Protein AF-A0A934F597-F1 (afdb_monomer_lite)

Secondary structure (DSSP, 8-state):
-------SSTTSSS---------------SBSS--EE-SSEEEEEBSS--EEEEEEETTEEEEEE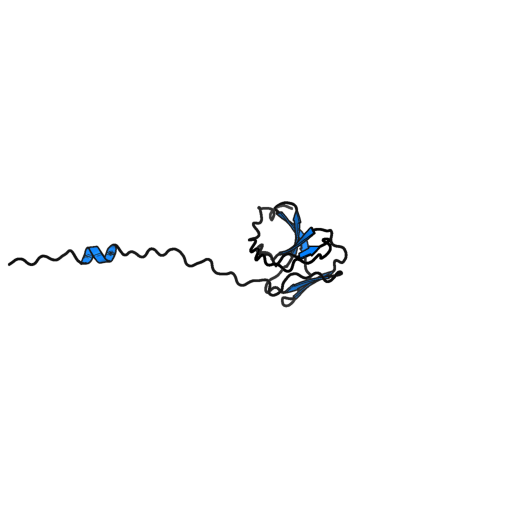E-EEETTEEEEE-S-PPSEEEEEEETT--B---EEESS------------------S-SS--

Structure (mmCIF, N/CA/C/O backbone):
data_AF-A0A934F597-F1
#
_entry.id   AF-A0A934F597-F1
#
loop_
_atom_site.group_PDB
_atom_site.id
_atom_site.type_symbol
_atom_site.label_atom_id
_atom_site.label_alt_id
_atom_site.label_comp_id
_atom_site.label_asym_id
_atom_site.label_entity_id
_atom_site.label_seq_id
_atom_site.pdbx_PDB_ins_code
_atom_site.Cartn_x
_atom_site.Cartn_y
_atom_site.Cartn_z
_atom_site.occupancy
_atom_site.B_iso_or_equiv
_atom_site.auth_seq_id
_atom_site.auth_comp_id
_atom_site.auth_asym_id
_atom_site.auth_atom_id
_atom_site.pdbx_PDB_model_num
ATOM 1 N N . MET A 1 1 ? -36.556 47.541 59.435 1.00 40.88 1 MET A N 1
ATOM 2 C CA . MET A 1 1 ? -35.383 47.675 58.542 1.00 40.88 1 MET A CA 1
ATOM 3 C C . MET A 1 1 ? -35.373 46.510 57.570 1.00 40.88 1 MET A C 1
ATOM 5 O O . MET A 1 1 ? -35.667 45.391 57.961 1.00 40.88 1 MET A O 1
ATOM 9 N N . LYS A 1 2 ? -35.174 46.817 56.290 1.00 49.09 2 LYS A N 1
ATOM 10 C CA . LYS A 1 2 ? -35.436 45.964 55.130 1.00 49.09 2 LYS A CA 1
ATOM 11 C C . LYS A 1 2 ? -34.080 45.597 54.531 1.00 49.09 2 LYS A C 1
ATOM 13 O O . LYS A 1 2 ? -33.431 46.472 53.972 1.00 49.09 2 LYS A O 1
ATOM 18 N N . THR A 1 3 ? -33.666 44.338 54.617 1.00 45.62 3 THR A N 1
ATOM 19 C CA . THR A 1 3 ? -32.452 43.855 53.940 1.00 45.62 3 THR A CA 1
ATOM 20 C C . THR A 1 3 ? -32.777 42.560 53.214 1.00 45.62 3 THR A C 1
ATOM 22 O O . THR A 1 3 ? -32.650 41.451 53.716 1.00 45.62 3 THR A O 1
ATOM 25 N N . ARG A 1 4 ? -33.279 42.753 51.992 1.00 55.91 4 ARG A N 1
ATOM 26 C CA . ARG A 1 4 ? -33.367 41.742 50.940 1.00 55.91 4 ARG A CA 1
ATOM 27 C C . ARG A 1 4 ? -31.950 41.262 50.624 1.00 55.91 4 ARG A C 1
ATOM 29 O O . ARG A 1 4 ? -31.113 42.126 50.379 1.00 55.91 4 ARG A O 1
ATOM 36 N N . ARG A 1 5 ? -31.718 39.946 50.561 1.00 57.59 5 ARG A N 1
ATOM 37 C CA . ARG A 1 5 ? -30.805 39.255 49.615 1.00 57.59 5 ARG A CA 1
ATOM 38 C C . ARG A 1 5 ? -30.653 37.769 49.997 1.00 57.59 5 ARG A C 1
ATOM 40 O O . ARG A 1 5 ? -29.772 37.430 50.775 1.00 57.59 5 ARG A O 1
ATOM 47 N N . PRO A 1 6 ? -31.437 36.881 49.367 1.00 47.22 6 PRO A N 1
ATOM 48 C CA . PRO A 1 6 ? -30.936 35.553 49.032 1.00 47.22 6 PRO A CA 1
ATOM 49 C C . PRO A 1 6 ? -31.245 35.259 47.556 1.00 47.22 6 PRO A C 1
ATOM 51 O O . PRO A 1 6 ? -31.949 34.318 47.228 1.00 47.22 6 PRO A O 1
ATOM 54 N N . LEU A 1 7 ? -30.790 36.126 46.648 1.00 52.16 7 LEU A N 1
ATOM 55 C CA . LEU A 1 7 ? -30.974 35.942 45.197 1.00 52.16 7 LEU A CA 1
ATOM 56 C C . LEU A 1 7 ? -29.650 35.776 44.444 1.00 52.16 7 LEU A C 1
ATOM 58 O O . LEU A 1 7 ? -29.651 35.633 43.229 1.00 52.16 7 LEU A O 1
ATOM 62 N N . LEU A 1 8 ? -28.519 35.777 45.154 1.00 48.16 8 LEU A N 1
ATOM 63 C CA . LEU A 1 8 ? -27.197 35.719 44.527 1.00 48.16 8 LEU A CA 1
ATOM 64 C C . LEU A 1 8 ? -26.672 34.283 44.370 1.00 48.16 8 LEU A C 1
ATOM 66 O O . LEU A 1 8 ? -25.837 34.034 43.511 1.00 48.16 8 LEU A O 1
ATOM 70 N N . ILE A 1 9 ? -27.202 33.324 45.140 1.00 49.62 9 ILE A N 1
ATOM 71 C CA . ILE A 1 9 ? -26.752 31.923 45.089 1.00 49.62 9 ILE A CA 1
ATOM 72 C C . ILE A 1 9 ? -27.376 31.173 43.897 1.00 49.62 9 ILE A C 1
ATOM 74 O O . ILE A 1 9 ? -26.717 30.328 43.302 1.00 49.62 9 ILE A O 1
ATOM 78 N N . LEU A 1 10 ? -28.592 31.536 43.458 1.00 47.81 10 LEU A N 1
ATOM 79 C CA . LEU A 1 10 ? -29.215 30.909 42.279 1.00 47.81 10 LEU A CA 1
ATOM 80 C C . LEU A 1 10 ? -28.549 31.293 40.946 1.00 47.81 10 LEU A C 1
ATOM 82 O O . LEU A 1 10 ? -28.690 30.563 39.971 1.00 47.81 10 LEU A O 1
ATOM 86 N N . ALA A 1 11 ? -27.812 32.406 40.886 1.00 50.12 11 ALA A N 1
ATOM 87 C CA . ALA A 1 11 ? -27.162 32.846 39.650 1.00 50.12 11 ALA A CA 1
ATOM 88 C C . ALA A 1 11 ? -25.883 32.050 39.319 1.00 50.12 11 ALA A C 1
ATOM 90 O O . ALA A 1 11 ? -25.487 31.989 38.159 1.00 50.12 11 ALA A O 1
ATOM 91 N N . LEU A 1 12 ? -25.251 31.409 40.310 1.00 49.75 12 LEU A N 1
ATOM 92 C CA . LEU A 1 12 ? -23.992 30.674 40.120 1.00 49.75 12 LEU A CA 1
ATOM 93 C C . LEU A 1 12 ? -24.179 29.226 39.633 1.00 49.75 12 LEU A C 1
ATOM 95 O O . LEU A 1 12 ? -23.229 28.635 39.134 1.00 49.75 12 LEU A O 1
ATOM 99 N N . LEU A 1 13 ? -25.390 28.664 39.718 1.00 48.78 13 LEU A N 1
ATOM 100 C CA . LEU A 1 13 ? -25.697 27.295 39.267 1.00 48.78 13 LEU A CA 1
ATOM 101 C 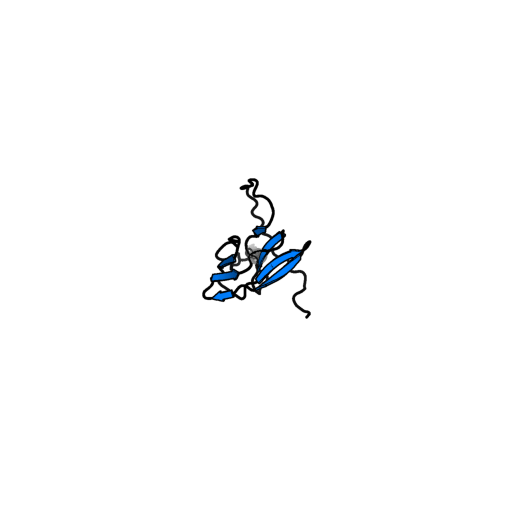C . LEU A 1 13 ? -26.159 27.202 37.802 1.00 48.78 13 LEU A C 1
ATOM 103 O O . LEU A 1 13 ? -26.171 26.113 37.239 1.00 48.78 13 LEU A O 1
ATOM 107 N N . ALA A 1 14 ? -26.507 28.324 37.165 1.00 49.34 14 ALA A N 1
ATOM 108 C CA . ALA A 1 14 ? -26.982 28.351 35.777 1.00 49.34 14 ALA A CA 1
ATOM 109 C C . 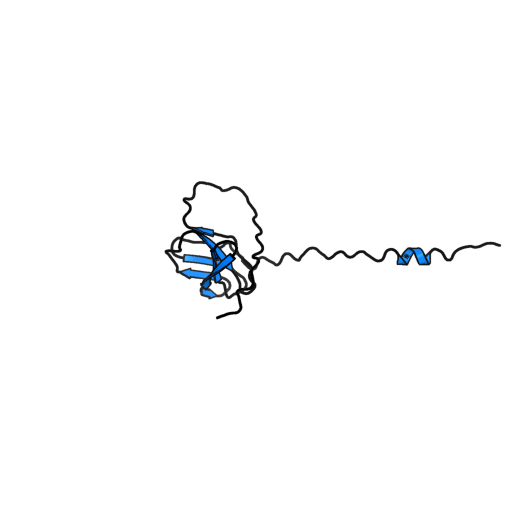ALA A 1 14 ? -25.858 28.495 34.730 1.00 49.34 14 ALA A C 1
ATOM 111 O O . ALA A 1 14 ? -26.115 28.408 33.534 1.00 49.34 14 ALA A O 1
ATOM 112 N N . LEU A 1 15 ? -24.607 28.673 35.165 1.00 48.59 15 LEU A N 1
ATOM 113 C CA . LEU A 1 15 ? -23.411 28.631 34.315 1.00 48.59 15 LEU A CA 1
ATOM 114 C C . LEU A 1 15 ? -22.740 27.251 34.413 1.00 48.59 15 LEU A C 1
ATOM 116 O O . LEU A 1 15 ? -21.523 27.129 34.529 1.00 48.59 15 LEU A O 1
ATOM 120 N N . GLY A 1 16 ? -23.554 26.192 34.408 1.00 45.97 16 GLY A N 1
ATOM 121 C CA . GLY A 1 16 ? -23.084 24.829 34.194 1.00 45.97 16 GLY A CA 1
ATOM 122 C C . GLY A 1 16 ? -22.485 24.750 32.798 1.00 45.97 16 GLY A C 1
ATOM 123 O O . GLY A 1 16 ? -23.205 24.822 31.805 1.00 45.97 16 GLY A O 1
ATOM 124 N N . ALA A 1 17 ? -21.158 24.695 32.752 1.00 54.28 17 ALA A N 1
ATOM 125 C CA . ALA A 1 17 ? -20.345 24.687 31.553 1.00 54.28 17 ALA A CA 1
ATOM 126 C C . ALA A 1 17 ? -20.929 23.762 30.478 1.00 54.28 17 ALA A C 1
ATOM 128 O O . ALA A 1 17 ? -20.958 22.540 30.629 1.00 54.28 17 ALA A O 1
ATOM 129 N N . VAL A 1 18 ? -21.335 24.352 29.354 1.00 50.91 18 VAL A N 1
ATOM 130 C CA . VAL A 1 18 ? -21.369 23.616 28.096 1.00 50.91 18 VAL A CA 1
ATOM 131 C C . VAL A 1 18 ? -19.911 23.233 27.853 1.00 50.91 18 VAL A C 1
ATOM 133 O O . VAL A 1 18 ? -19.084 24.088 27.544 1.00 50.91 18 VAL A O 1
ATOM 136 N N . VAL A 1 19 ? -19.572 21.967 28.074 1.00 52.72 19 VAL A N 1
ATOM 137 C CA . VAL A 1 19 ? -18.316 21.379 27.610 1.00 52.72 19 VAL A CA 1
ATOM 138 C C . VAL A 1 19 ? -18.647 20.660 26.305 1.00 52.72 19 VAL A C 1
ATOM 140 O O . VAL A 1 19 ? -18.904 19.456 26.330 1.00 52.72 19 VAL A O 1
ATOM 143 N N . PRO A 1 20 ? -18.704 21.336 25.142 1.00 49.69 20 PRO A N 1
ATOM 144 C CA . PRO A 1 20 ? -18.687 20.607 23.895 1.00 49.69 20 PRO A CA 1
ATOM 145 C C . PRO A 1 20 ? -17.232 20.203 23.647 1.00 49.69 20 PRO A C 1
ATOM 147 O O . PRO A 1 20 ? -16.404 21.003 23.223 1.00 49.69 20 PRO A O 1
ATOM 150 N N . ILE A 1 21 ? -16.940 18.968 24.057 1.00 58.19 21 ILE A N 1
ATOM 151 C CA . ILE A 1 21 ? -16.067 17.985 23.405 1.00 58.19 21 ILE A CA 1
ATOM 152 C C . ILE A 1 21 ? -14.897 18.615 22.634 1.00 58.19 21 ILE A C 1
ATOM 154 O O . ILE A 1 21 ? -15.058 19.141 21.534 1.00 58.19 21 ILE A O 1
ATOM 158 N N . PHE A 1 22 ? -13.702 18.501 23.217 1.00 50.84 22 PHE A N 1
ATOM 159 C CA . PHE A 1 22 ? -12.433 18.798 22.559 1.00 50.84 22 PHE A CA 1
ATOM 160 C C . PHE A 1 22 ? -12.405 18.240 21.123 1.00 50.84 22 PHE A C 1
ATOM 162 O O . PHE A 1 22 ? -12.895 17.129 20.899 1.00 50.84 22 PHE A O 1
ATOM 169 N N . PRO A 1 23 ? -11.820 18.974 20.158 1.00 47.50 23 PRO A N 1
ATOM 170 C CA . PRO A 1 23 ? -11.723 18.524 18.775 1.00 47.50 23 PRO A CA 1
ATOM 171 C C . PRO A 1 23 ? -11.099 17.129 18.724 1.00 47.50 23 PRO A C 1
ATOM 173 O O . PRO A 1 23 ? -10.175 16.837 19.490 1.00 47.50 23 PRO A O 1
ATOM 176 N N . ALA A 1 24 ? -11.621 16.276 17.834 1.00 51.06 24 ALA A N 1
ATOM 177 C CA . ALA A 1 24 ? -11.092 14.943 17.574 1.00 51.06 24 ALA A CA 1
ATOM 178 C C . ALA A 1 24 ? -9.563 15.008 17.556 1.00 51.06 24 ALA A C 1
ATOM 180 O O . ALA A 1 24 ? -8.983 15.768 16.773 1.00 51.06 24 ALA A O 1
ATOM 181 N N . ARG A 1 25 ? -8.917 14.268 18.469 1.00 44.28 25 ARG A N 1
ATOM 182 C CA . ARG A 1 25 ? -7.458 14.156 18.486 1.00 44.28 25 ARG A CA 1
ATOM 183 C C . ARG A 1 25 ? -7.033 13.822 17.063 1.00 44.28 25 ARG A C 1
ATOM 185 O O . ARG A 1 25 ? -7.493 12.825 16.511 1.00 44.28 25 ARG A O 1
ATOM 192 N N . ALA A 1 26 ? -6.186 14.663 16.473 1.00 41.84 26 ALA A N 1
ATOM 193 C CA . ALA A 1 26 ? -5.439 14.271 15.295 1.00 41.84 26 ALA A CA 1
ATOM 194 C C . ALA A 1 26 ? -4.660 13.024 15.713 1.00 41.84 26 ALA A C 1
ATOM 196 O O . ALA A 1 26 ? -3.703 13.123 16.482 1.00 41.84 26 ALA A O 1
ATOM 197 N N . LEU A 1 27 ? -5.147 11.849 15.310 1.00 53.84 27 LEU A N 1
ATOM 198 C CA . LEU A 1 27 ? -4.371 10.630 15.430 1.00 53.84 27 LEU A CA 1
ATOM 199 C C . LEU A 1 27 ? -3.042 10.940 14.732 1.00 53.84 27 LEU A C 1
ATOM 201 O O . LEU A 1 27 ? -3.074 11.428 13.594 1.00 53.84 27 LEU A O 1
ATOM 205 N N . PRO A 1 28 ? -1.893 10.792 15.415 1.00 55.84 28 PRO A N 1
ATOM 206 C CA . PRO A 1 28 ? -0.610 10.978 14.757 1.00 55.84 28 PRO A CA 1
ATOM 207 C C . PRO A 1 28 ? -0.607 10.107 13.502 1.00 55.84 28 PRO A C 1
ATOM 209 O O . PRO A 1 28 ? -1.054 8.963 13.559 1.00 55.84 28 PRO A O 1
ATOM 212 N N . SER A 1 29 ? -0.186 10.670 12.364 1.00 67.06 29 SER A N 1
ATOM 213 C CA . SER A 1 29 ? -0.112 9.915 11.113 1.00 67.06 29 SER A CA 1
ATOM 214 C C . SER A 1 29 ? 0.770 8.699 11.352 1.00 67.06 29 SER A C 1
ATOM 216 O O . SER A 1 29 ? 1.970 8.831 11.584 1.00 67.06 29 SER A O 1
ATOM 218 N N . ILE A 1 30 ? 0.145 7.528 11.361 1.00 78.44 30 ILE A N 1
ATOM 219 C CA . ILE A 1 30 ? 0.814 6.258 11.625 1.00 78.44 30 ILE A CA 1
ATOM 220 C C . ILE A 1 30 ? 1.801 5.959 10.488 1.00 78.44 30 ILE A C 1
ATOM 222 O O . ILE A 1 30 ? 2.899 5.463 10.734 1.00 78.44 30 ILE A O 1
ATOM 226 N N . PHE A 1 31 ? 1.444 6.370 9.267 1.00 84.19 31 PHE A N 1
ATOM 227 C CA . PHE A 1 31 ? 2.339 6.432 8.121 1.00 84.19 31 PHE A CA 1
ATOM 228 C C . PHE A 1 31 ? 3.274 7.635 8.233 1.00 84.19 31 PHE A C 1
ATOM 230 O O . PHE A 1 31 ? 2.832 8.788 8.281 1.00 84.19 31 PHE A O 1
ATOM 237 N N . GLN A 1 32 ? 4.570 7.349 8.258 1.00 85.56 32 GLN A N 1
ATOM 238 C CA . GLN A 1 32 ? 5.648 8.331 8.359 1.00 85.56 32 GLN A CA 1
ATOM 239 C C . GLN A 1 32 ? 6.140 8.798 6.987 1.00 85.56 32 GLN A C 1
ATOM 241 O O . GLN A 1 32 ? 6.763 9.852 6.881 1.00 85.56 32 GLN A O 1
ATOM 246 N N . SER A 1 33 ? 5.822 8.047 5.932 1.00 83.62 33 SER A N 1
ATOM 247 C CA . SER A 1 33 ? 6.107 8.419 4.551 1.00 83.62 33 SER A CA 1
ATOM 248 C C . SER A 1 33 ? 4.896 8.151 3.646 1.00 83.62 33 SER A C 1
ATOM 250 O O . SER A 1 33 ? 4.028 7.339 3.986 1.00 83.62 33 SER A O 1
ATOM 252 N N . PRO A 1 34 ? 4.782 8.852 2.502 1.00 87.69 34 PRO A N 1
ATOM 253 C CA . PRO A 1 34 ? 3.776 8.519 1.504 1.00 87.69 34 PRO A CA 1
ATOM 254 C C . PRO A 1 34 ? 4.058 7.137 0.905 1.00 87.69 34 PRO A C 1
ATOM 256 O O . PRO A 1 34 ? 5.215 6.736 0.783 1.00 87.69 34 PRO A O 1
ATOM 259 N N . LEU A 1 35 ? 3.009 6.441 0.460 1.00 92.69 35 LEU A N 1
ATOM 260 C CA . LEU A 1 35 ? 3.175 5.256 -0.379 1.00 92.69 35 LEU A CA 1
ATOM 261 C C . LEU A 1 35 ? 3.897 5.649 -1.675 1.00 92.69 35 LEU A C 1
ATOM 263 O O . LEU A 1 35 ? 3.532 6.633 -2.321 1.00 92.69 35 LEU A O 1
ATOM 267 N N . GLN A 1 36 ? 4.898 4.868 -2.063 1.00 93.94 36 GLN A N 1
ATOM 268 C CA . GLN A 1 36 ? 5.666 5.071 -3.289 1.00 93.94 36 GLN A CA 1
ATOM 269 C C . GLN A 1 36 ? 5.696 3.796 -4.122 1.00 93.94 36 GLN A C 1
ATOM 271 O O . GLN A 1 36 ? 5.737 2.692 -3.580 1.00 93.94 36 GLN A O 1
ATOM 276 N N . PHE A 1 37 ? 5.713 3.963 -5.443 1.00 93.19 37 PHE A N 1
ATOM 277 C CA . PHE A 1 37 ? 5.930 2.887 -6.402 1.00 93.19 37 PHE A CA 1
ATOM 278 C C . PHE A 1 37 ? 7.112 3.240 -7.301 1.00 93.19 37 PHE A C 1
ATOM 280 O O . PHE A 1 37 ? 7.088 4.258 -7.990 1.00 93.19 37 PHE A O 1
ATOM 287 N N . THR A 1 38 ? 8.145 2.401 -7.300 1.00 90.00 38 THR A N 1
ATOM 288 C CA . THR A 1 38 ? 9.399 2.633 -8.040 1.00 90.00 38 THR A CA 1
ATOM 289 C C . THR A 1 38 ? 9.431 1.940 -9.405 1.00 90.00 38 THR A C 1
ATOM 291 O O . THR A 1 38 ? 10.468 1.902 -10.060 1.00 90.00 38 THR A O 1
ATOM 294 N N . GLY A 1 39 ? 8.308 1.362 -9.842 1.00 87.75 39 GLY A N 1
ATOM 295 C CA . GLY A 1 39 ? 8.201 0.573 -11.072 1.00 87.75 39 GLY A CA 1
ATOM 296 C C . GLY A 1 39 ? 8.333 -0.933 -10.844 1.00 87.75 39 GLY A C 1
ATOM 297 O O . GLY A 1 39 ? 7.684 -1.708 -11.536 1.00 87.75 39 GLY A O 1
ATOM 298 N N . SER A 1 40 ? 9.112 -1.360 -9.849 1.00 90.44 40 SER A N 1
ATOM 299 C CA . SER A 1 40 ? 9.265 -2.778 -9.482 1.00 90.44 40 SER A CA 1
ATOM 300 C C . SER A 1 40 ? 8.882 -3.089 -8.034 1.00 90.44 40 SER A C 1
ATOM 302 O O . SER A 1 40 ? 8.638 -4.249 -7.692 1.00 90.44 40 SER A O 1
ATOM 304 N N . GLN A 1 41 ? 8.804 -2.064 -7.185 1.00 94.25 41 GLN A N 1
ATOM 305 C CA . GLN A 1 41 ? 8.618 -2.212 -5.751 1.00 94.25 41 GLN A CA 1
ATOM 306 C C . GLN A 1 41 ? 7.715 -1.108 -5.193 1.00 94.25 41 GLN A C 1
ATOM 308 O O . GLN A 1 41 ? 7.764 0.045 -5.627 1.00 94.25 41 GLN A O 1
ATOM 313 N N . TRP A 1 42 ? 6.911 -1.476 -4.202 1.00 95.50 42 TRP A N 1
ATOM 314 C CA . TRP A 1 42 ? 6.151 -0.562 -3.361 1.00 95.50 42 TRP A CA 1
ATOM 315 C C . TRP A 1 42 ? 6.888 -0.330 -2.048 1.00 95.50 42 TRP A C 1
ATOM 317 O O . TRP A 1 42 ? 7.440 -1.278 -1.490 1.00 95.50 42 TRP A O 1
ATOM 327 N N . GLN A 1 43 ? 6.875 0.902 -1.544 1.00 95.94 43 GLN A N 1
ATOM 328 C CA . GLN A 1 43 ? 7.541 1.273 -0.295 1.00 95.94 43 GLN A CA 1
ATOM 329 C C . GLN A 1 43 ? 6.675 2.219 0.532 1.00 95.94 43 GLN A C 1
ATOM 331 O O . GLN A 1 43 ? 6.014 3.103 -0.017 1.00 95.94 43 GLN A O 1
ATOM 336 N N . VAL A 1 44 ? 6.698 2.039 1.851 1.00 95.19 44 VAL A N 1
ATOM 337 C CA . VAL A 1 44 ? 6.067 2.941 2.818 1.00 95.19 44 VAL A CA 1
ATOM 338 C C . VAL A 1 44 ? 6.740 2.796 4.186 1.00 95.19 44 VAL A C 1
ATOM 340 O O . VAL A 1 44 ? 7.242 1.728 4.535 1.00 95.19 44 VAL A O 1
ATOM 343 N N . GLU A 1 45 ? 6.758 3.864 4.975 1.00 94.31 45 GLU A N 1
ATOM 344 C CA . GLU A 1 45 ? 7.219 3.850 6.362 1.00 94.31 45 GLU A CA 1
ATOM 345 C C . GLU A 1 45 ? 6.027 4.029 7.303 1.00 94.31 45 GLU A C 1
ATOM 347 O O . GLU A 1 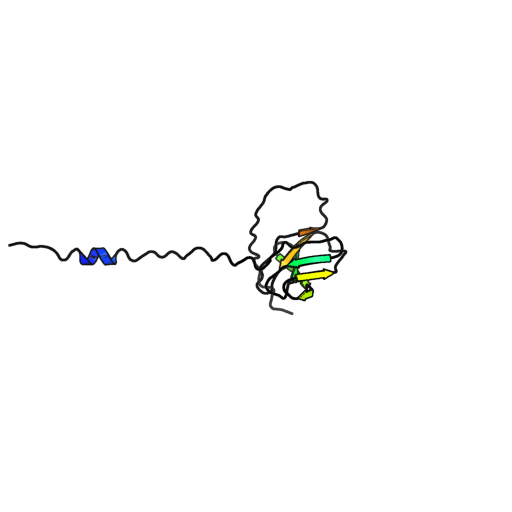45 ? 5.168 4.885 7.077 1.00 94.31 45 GLU A O 1
ATOM 352 N N . SER A 1 46 ? 5.955 3.212 8.350 1.00 91.31 46 SER A N 1
ATOM 353 C CA . SER A 1 46 ? 4.864 3.213 9.326 1.00 91.31 46 SER A CA 1
ATOM 354 C C . SER A 1 46 ? 5.368 2.799 10.703 1.00 91.31 46 SER A C 1
ATOM 356 O O . SER A 1 46 ? 6.229 1.934 10.815 1.00 91.31 46 SER A O 1
ATOM 358 N N . LEU A 1 47 ? 4.809 3.373 11.768 1.00 87.56 47 LEU A N 1
ATOM 359 C CA . LEU A 1 47 ? 5.151 2.991 13.146 1.00 87.56 47 LEU A CA 1
ATOM 360 C C . LEU A 1 47 ? 4.518 1.676 13.599 1.00 87.56 47 LEU A C 1
ATOM 362 O O . LEU A 1 47 ? 4.972 1.085 14.579 1.00 87.56 47 LEU A O 1
ATOM 366 N N . ILE A 1 48 ? 3.468 1.232 12.914 1.00 84.50 48 ILE A N 1
ATOM 367 C CA . ILE A 1 48 ? 2.785 -0.019 13.229 1.00 84.50 48 ILE A CA 1
ATOM 368 C C . ILE A 1 48 ? 2.729 -0.910 11.997 1.00 84.50 48 ILE A C 1
ATOM 370 O O . ILE A 1 48 ? 2.677 -0.434 10.863 1.00 84.50 48 ILE A O 1
ATOM 374 N N . GLY A 1 49 ? 2.692 -2.211 12.248 1.00 84.19 49 GLY A N 1
ATOM 375 C CA . GLY A 1 49 ? 2.353 -3.218 11.258 1.00 84.19 49 GLY A CA 1
ATOM 376 C C . GLY A 1 49 ? 1.388 -4.242 11.853 1.00 84.19 49 GLY A C 1
ATOM 377 O O . GLY A 1 49 ? 1.103 -4.190 13.053 1.00 84.19 49 GLY A O 1
ATOM 378 N N . PRO A 1 50 ? 0.901 -5.193 11.045 1.00 89.75 50 PRO A N 1
ATOM 379 C CA . PRO A 1 50 ? 1.193 -5.383 9.617 1.00 89.75 50 PRO A CA 1
ATOM 380 C C . PRO A 1 50 ? 0.624 -4.270 8.721 1.00 89.75 50 PRO A C 1
ATOM 382 O O . PRO A 1 50 ? -0.353 -3.619 9.088 1.00 89.75 50 PRO A O 1
ATOM 385 N N . ILE A 1 51 ? 1.246 -4.066 7.554 1.00 94.00 51 ILE A N 1
ATOM 386 C CA . ILE A 1 51 ? 0.808 -3.108 6.529 1.00 94.00 51 ILE A CA 1
ATOM 387 C C . ILE A 1 51 ? 0.379 -3.859 5.272 1.00 94.00 51 ILE A C 1
ATOM 389 O O . ILE A 1 51 ? 1.052 -4.779 4.809 1.00 94.00 51 ILE A O 1
ATOM 393 N N . TYR A 1 52 ? -0.735 -3.428 4.699 1.00 94.88 52 TYR A N 1
ATOM 394 C CA . TYR A 1 52 ? -1.379 -4.024 3.543 1.00 94.88 52 TYR A CA 1
ATOM 395 C C . TYR A 1 52 ? -1.364 -3.057 2.368 1.00 94.88 52 TYR A C 1
ATOM 397 O O . TYR A 1 52 ? -1.546 -1.855 2.542 1.00 94.88 52 TYR A O 1
ATOM 405 N N . LEU A 1 53 ? -1.187 -3.577 1.158 1.00 96.12 53 LEU A N 1
ATOM 406 C CA . LEU A 1 53 ? -1.474 -2.829 -0.057 1.00 96.12 53 LEU A CA 1
ATOM 407 C C . LEU A 1 53 ? -2.941 -3.061 -0.413 1.00 96.12 53 LEU A C 1
ATOM 409 O O . LEU A 1 53 ? -3.363 -4.209 -0.577 1.00 96.12 53 LEU A O 1
ATOM 413 N N . ALA A 1 54 ? -3.705 -1.984 -0.561 1.00 95.69 54 ALA A N 1
ATOM 414 C CA . ALA A 1 54 ? -5.094 -2.027 -0.989 1.00 95.69 54 ALA A CA 1
ATOM 415 C C . ALA A 1 54 ? -5.287 -1.275 -2.308 1.00 95.69 54 ALA A C 1
ATOM 417 O O . ALA A 1 54 ? -4.636 -0.261 -2.560 1.00 95.69 54 ALA A O 1
ATOM 418 N N . ARG A 1 55 ? -6.196 -1.773 -3.146 1.00 95.38 55 ARG A N 1
ATOM 419 C CA . ARG A 1 55 ? -6.611 -1.170 -4.416 1.00 95.38 55 ARG A CA 1
ATOM 420 C C . ARG A 1 55 ? -8.064 -0.720 -4.315 1.00 95.38 55 ARG A C 1
ATOM 422 O O . ARG A 1 55 ? -8.883 -1.418 -3.723 1.00 95.38 55 ARG A O 1
ATOM 429 N N . GLN A 1 56 ? -8.385 0.423 -4.908 1.00 94.94 56 GLN A N 1
ATOM 430 C CA . GLN A 1 56 ? -9.761 0.897 -4.985 1.00 94.94 56 GLN A CA 1
ATOM 431 C C . GLN A 1 56 ? -10.571 0.054 -5.983 1.00 94.94 56 GLN A C 1
ATOM 433 O O . GLN A 1 56 ? -10.199 -0.058 -7.155 1.00 94.94 56 GLN A O 1
ATOM 438 N N . GLU A 1 57 ? -11.690 -0.502 -5.524 1.00 92.06 57 GLU A N 1
ATOM 439 C CA . GLU A 1 57 ? -12.682 -1.228 -6.319 1.00 92.06 57 GLU A CA 1
ATOM 440 C C . GLU A 1 57 ? -14.063 -0.595 -6.067 1.00 92.06 57 GLU A C 1
ATOM 442 O O . GLU A 1 57 ? -14.696 -0.802 -5.029 1.00 92.06 57 GLU A O 1
ATOM 447 N N . GLY A 1 58 ? -14.507 0.248 -7.008 1.00 90.75 58 GLY A N 1
ATOM 448 C CA . GLY A 1 58 ? -15.712 1.065 -6.845 1.00 90.75 58 GLY A CA 1
ATOM 449 C C . GLY A 1 58 ? -15.560 2.082 -5.709 1.00 90.75 58 GLY A C 1
ATOM 450 O O . GLY A 1 58 ? -14.627 2.887 -5.700 1.00 90.75 58 GLY A O 1
ATOM 451 N N . GLU A 1 59 ? -16.475 2.027 -4.743 1.00 87.56 59 GLU A N 1
ATOM 452 C CA . GLU A 1 59 ? -16.461 2.872 -3.539 1.00 87.56 59 GLU A CA 1
ATOM 453 C C . GLU A 1 59 ? -15.693 2.237 -2.369 1.00 87.56 59 GLU A C 1
ATOM 455 O O . GLU A 1 59 ? -15.633 2.804 -1.280 1.00 87.56 59 GLU A O 1
ATOM 460 N N . THR A 1 60 ? -15.096 1.061 -2.580 1.00 87.62 60 THR A N 1
ATOM 461 C CA . THR A 1 60 ? -14.461 0.271 -1.519 1.00 87.62 60 THR A CA 1
ATOM 462 C C . THR A 1 60 ? -12.969 0.063 -1.763 1.00 87.62 60 THR A C 1
ATOM 464 O O . THR A 1 60 ? -12.474 0.190 -2.885 1.00 87.62 60 THR A O 1
ATOM 467 N N . TRP A 1 61 ? -12.239 -0.262 -0.696 1.00 89.25 61 TRP A N 1
ATOM 468 C CA . TRP A 1 61 ? -10.831 -0.648 -0.755 1.00 89.25 61 TRP A CA 1
ATOM 469 C C . TRP A 1 61 ? -10.702 -2.152 -0.569 1.00 89.25 61 TRP A C 1
ATOM 471 O O . TRP A 1 61 ? -11.181 -2.699 0.423 1.00 89.25 61 TRP A O 1
ATOM 481 N N . ARG A 1 62 ? -10.010 -2.814 -1.495 1.00 92.50 62 ARG A N 1
ATOM 482 C CA . ARG A 1 62 ? -9.720 -4.243 -1.417 1.00 92.50 62 ARG A CA 1
ATOM 483 C C . ARG A 1 62 ? -8.245 -4.477 -1.154 1.00 92.50 62 ARG A C 1
ATOM 485 O O . ARG A 1 62 ? -7.401 -3.992 -1.904 1.00 92.50 62 ARG A O 1
ATOM 492 N N . GLN A 1 63 ? -7.932 -5.265 -0.132 1.00 94.19 63 GLN A N 1
ATOM 493 C CA . GLN A 1 63 ? -6.573 -5.739 0.104 1.00 94.19 63 GLN A CA 1
ATOM 494 C C . GLN A 1 63 ? -6.116 -6.634 -1.055 1.00 94.19 63 GLN A C 1
ATOM 496 O O . GLN A 1 63 ? -6.796 -7.592 -1.422 1.00 94.19 63 GLN A O 1
ATOM 501 N N . VAL A 1 64 ? -4.954 -6.318 -1.621 1.00 95.25 64 VAL A N 1
ATOM 502 C CA . VAL A 1 64 ? -4.362 -7.047 -2.754 1.00 95.25 64 VAL A CA 1
ATOM 503 C C . VAL A 1 64 ? -3.035 -7.708 -2.403 1.00 95.25 64 VAL A C 1
ATOM 505 O O . VAL A 1 64 ? -2.663 -8.679 -3.051 1.00 95.25 64 VAL A O 1
ATOM 508 N N . SER A 1 65 ? -2.325 -7.209 -1.391 1.00 95.62 65 SER A N 1
ATOM 509 C CA . SER A 1 65 ? -1.081 -7.812 -0.912 1.00 95.62 65 SER A CA 1
ATOM 510 C C . SER A 1 65 ? -0.758 -7.357 0.510 1.00 95.62 65 SER A C 1
ATOM 512 O O . SER A 1 65 ? -1.349 -6.403 1.019 1.00 95.62 65 SER A O 1
ATOM 514 N N . VAL A 1 66 ? 0.203 -8.022 1.140 1.00 94.81 66 VAL A N 1
ATOM 515 C CA . VAL A 1 66 ? 0.810 -7.623 2.415 1.00 94.81 66 VAL A CA 1
ATOM 516 C C . VAL A 1 66 ? 2.219 -7.108 2.128 1.00 94.81 66 VAL A C 1
ATOM 518 O O . VAL A 1 66 ? 2.866 -7.597 1.203 1.00 94.81 66 VAL A O 1
ATOM 521 N N . PHE A 1 67 ? 2.672 -6.099 2.865 1.00 95.75 67 PHE A N 1
ATOM 522 C CA . PHE A 1 67 ? 4.062 -5.660 2.819 1.00 95.75 67 PHE A CA 1
ATOM 523 C C . PHE A 1 67 ? 4.933 -6.504 3.745 1.00 95.75 67 PHE A C 1
ATOM 525 O O . PHE A 1 67 ? 4.535 -6.821 4.867 1.00 95.75 67 PHE A O 1
ATOM 532 N N . ASP A 1 68 ? 6.166 -6.737 3.314 1.00 93.12 68 ASP A N 1
ATOM 533 C CA . ASP A 1 68 ? 7.233 -7.262 4.152 1.00 93.12 68 ASP A CA 1
ATOM 534 C C . ASP A 1 68 ? 7.998 -6.091 4.773 1.00 93.12 68 ASP A C 1
ATOM 536 O O . ASP A 1 68 ? 8.319 -5.102 4.112 1.00 93.12 68 ASP A O 1
ATOM 540 N N . GLY A 1 69 ? 8.293 -6.147 6.067 1.00 86.19 69 GLY A N 1
ATOM 541 C CA . GLY A 1 69 ? 8.978 -5.033 6.708 1.00 86.19 69 GLY A CA 1
ATOM 542 C C . GLY A 1 69 ? 9.315 -5.256 8.167 1.00 86.19 69 GLY A C 1
ATOM 543 O O . GLY A 1 69 ? 8.639 -5.995 8.878 1.00 86.19 69 GLY A O 1
ATOM 544 N N . THR A 1 70 ? 10.370 -4.582 8.614 1.00 82.44 70 THR A N 1
ATOM 545 C CA . THR A 1 70 ? 10.781 -4.518 10.022 1.00 82.44 70 THR A CA 1
ATOM 546 C C . THR A 1 70 ? 11.218 -3.094 10.356 1.00 82.44 70 THR A C 1
ATOM 548 O O . THR A 1 70 ? 11.578 -2.322 9.466 1.00 82.44 70 THR A O 1
ATOM 551 N N . ASN A 1 71 ? 11.164 -2.724 11.640 1.00 84.81 71 ASN A N 1
ATOM 552 C CA . ASN A 1 71 ? 11.601 -1.409 12.134 1.00 84.81 71 ASN A CA 1
ATOM 553 C C . ASN A 1 71 ? 10.940 -0.219 11.414 1.00 84.81 71 ASN A C 1
ATOM 555 O O . ASN A 1 71 ? 11.578 0.796 11.145 1.00 84.81 71 ASN A O 1
ATOM 559 N N . GLY A 1 72 ? 9.662 -0.379 11.073 1.00 89.19 72 GLY A N 1
ATOM 560 C CA . GLY A 1 72 ? 8.836 0.657 10.473 1.00 89.19 72 GLY A CA 1
ATOM 561 C C . GLY A 1 72 ? 9.093 0.953 8.998 1.00 89.19 72 GLY A C 1
ATOM 562 O O . GLY A 1 72 ? 8.524 1.901 8.468 1.00 89.19 72 GLY A O 1
ATOM 563 N N . LYS A 1 73 ? 9.904 0.139 8.313 1.00 93.38 73 LYS A N 1
ATOM 564 C CA . LYS A 1 73 ? 10.120 0.225 6.864 1.00 93.38 73 LYS A CA 1
ATOM 565 C C . LYS A 1 73 ? 9.503 -0.979 6.174 1.00 93.38 73 LYS A C 1
ATOM 567 O O . LYS A 1 73 ? 9.919 -2.113 6.417 1.00 93.38 73 LYS A O 1
ATOM 572 N N . TYR A 1 74 ? 8.537 -0.719 5.304 1.00 95.25 74 TYR A N 1
ATOM 573 C CA . TYR A 1 74 ? 7.741 -1.729 4.622 1.00 95.25 74 TYR A CA 1
ATOM 574 C C . TYR A 1 74 ? 7.984 -1.664 3.118 1.00 95.25 74 TYR A C 1
ATOM 576 O O . TYR A 1 74 ? 7.949 -0.590 2.513 1.00 95.25 74 TYR A O 1
ATOM 584 N N . HIS A 1 75 ? 8.226 -2.821 2.511 1.00 95.62 75 HIS A N 1
ATOM 585 C CA . HIS A 1 75 ? 8.428 -2.979 1.080 1.00 95.62 75 HIS A CA 1
ATOM 586 C C . HIS A 1 75 ? 7.635 -4.168 0.532 1.00 95.62 75 HIS A C 1
ATOM 588 O O . HIS A 1 75 ? 7.330 -5.125 1.236 1.00 95.62 75 HIS A O 1
ATOM 594 N N . LEU A 1 76 ? 7.274 -4.093 -0.743 1.00 96.00 76 LEU A N 1
ATOM 595 C CA . LEU A 1 76 ? 6.593 -5.167 -1.457 1.00 96.00 76 LEU A CA 1
ATOM 596 C C . LEU A 1 76 ? 7.097 -5.207 -2.896 1.00 96.00 76 LEU A C 1
ATOM 598 O O . LEU A 1 76 ? 6.947 -4.241 -3.645 1.00 96.00 76 LEU A O 1
ATOM 602 N N . ASN A 1 77 ? 7.677 -6.336 -3.296 1.00 94.50 77 ASN A N 1
ATOM 603 C CA . ASN A 1 77 ? 8.139 -6.547 -4.664 1.00 94.50 77 ASN A CA 1
ATOM 604 C C . ASN A 1 77 ? 6.957 -6.942 -5.553 1.00 94.50 77 ASN A C 1
ATOM 606 O O . ASN A 1 77 ? 6.472 -8.068 -5.488 1.00 94.50 77 ASN A O 1
ATOM 610 N N . TRP A 1 78 ? 6.494 -6.015 -6.391 1.00 92.25 78 TRP A N 1
ATOM 611 C CA . TRP A 1 78 ? 5.413 -6.265 -7.340 1.00 92.25 78 TRP A CA 1
ATOM 612 C C . TRP A 1 78 ? 5.507 -5.301 -8.526 1.00 92.25 78 TRP A C 1
ATOM 614 O O . TRP A 1 78 ? 5.053 -4.163 -8.450 1.00 92.25 78 TRP A O 1
ATOM 624 N N . ALA A 1 79 ? 6.099 -5.763 -9.630 1.00 86.19 79 ALA A N 1
ATOM 625 C CA . ALA A 1 79 ? 6.494 -4.894 -10.743 1.00 86.19 79 ALA A CA 1
ATOM 626 C C . ALA A 1 79 ? 5.393 -4.548 -11.750 1.00 86.19 79 ALA A C 1
ATOM 628 O O . ALA A 1 79 ? 5.478 -3.545 -12.454 1.00 86.19 79 ALA A O 1
ATOM 629 N N . HIS A 1 80 ? 4.342 -5.359 -11.828 1.00 88.50 80 HIS A N 1
ATOM 630 C CA . HIS A 1 80 ? 3.275 -5.170 -12.808 1.00 88.50 80 HIS A CA 1
ATOM 631 C C . HIS A 1 80 ? 1.909 -5.074 -12.121 1.00 88.50 80 HIS A C 1
ATOM 633 O O . HIS A 1 80 ? 1.055 -5.941 -12.329 1.00 88.50 80 HIS A O 1
ATOM 639 N N . PRO A 1 81 ? 1.687 -4.054 -11.266 1.00 90.50 81 PRO A N 1
ATOM 640 C CA . PRO A 1 81 ? 0.366 -3.803 -10.717 1.00 90.50 81 PRO A CA 1
ATOM 641 C C . PRO A 1 81 ? -0.599 -3.409 -11.841 1.00 90.50 81 PRO A C 1
ATOM 643 O O . PRO A 1 81 ? -0.233 -2.731 -12.805 1.00 90.50 81 PRO A O 1
ATOM 646 N N . ALA A 1 82 ? -1.855 -3.832 -11.714 1.00 91.69 82 ALA A N 1
ATOM 647 C CA . ALA A 1 82 ? -2.913 -3.385 -12.610 1.00 91.69 82 ALA A CA 1
ATOM 648 C C . ALA A 1 82 ? -3.087 -1.854 -12.538 1.00 91.69 82 ALA A C 1
ATOM 650 O O . ALA A 1 82 ? -2.736 -1.207 -11.552 1.00 91.69 82 ALA A O 1
ATOM 651 N N . LYS A 1 83 ? -3.679 -1.250 -13.572 1.00 91.88 83 LYS A N 1
ATOM 652 C CA . LYS A 1 83 ? -4.028 0.177 -13.516 1.00 91.88 83 LYS A CA 1
ATOM 653 C C . LYS A 1 83 ? -5.041 0.431 -12.398 1.00 91.88 83 LYS A C 1
ATOM 655 O O . LYS A 1 83 ? -5.976 -0.354 -12.225 1.00 91.88 83 LYS A O 1
ATOM 660 N N . GLY A 1 84 ? -4.898 1.525 -11.659 1.00 93.31 84 GLY A N 1
ATOM 661 C CA . GLY A 1 84 ? -5.832 1.863 -10.586 1.00 93.31 84 GLY A CA 1
ATOM 662 C C . GLY A 1 84 ? -5.247 2.765 -9.514 1.00 93.31 84 GLY A C 1
ATOM 663 O O . GLY A 1 84 ? -4.154 3.308 -9.665 1.00 93.31 84 GLY A O 1
ATOM 664 N N . VAL A 1 85 ? -6.006 2.919 -8.431 1.00 94.25 85 VAL A N 1
ATOM 665 C CA . VAL A 1 85 ? -5.631 3.709 -7.256 1.00 94.25 85 VAL A CA 1
ATOM 666 C C . VAL A 1 85 ? -5.297 2.762 -6.112 1.00 94.25 85 VAL A C 1
ATOM 668 O O . VAL A 1 85 ? -6.040 1.814 -5.858 1.00 94.25 85 VAL A O 1
ATOM 671 N N . TYR A 1 86 ? -4.185 3.028 -5.439 1.00 94.69 86 TYR A N 1
ATOM 672 C CA . TYR A 1 86 ? -3.608 2.187 -4.402 1.00 94.69 86 TYR A CA 1
ATOM 673 C C . TYR A 1 86 ? -3.323 2.988 -3.136 1.00 94.69 86 TYR A C 1
ATOM 675 O O . TYR A 1 86 ? -2.933 4.151 -3.223 1.00 94.69 86 TYR A O 1
ATOM 683 N N . VAL A 1 87 ? -3.466 2.358 -1.972 1.00 94.88 87 VAL A N 1
ATOM 684 C CA . VAL A 1 87 ? -3.081 2.902 -0.658 1.00 94.88 87 VAL A CA 1
ATOM 685 C C . VAL A 1 87 ? -2.383 1.825 0.165 1.00 94.88 87 VAL A C 1
ATOM 687 O O . VAL A 1 87 ? -2.647 0.634 -0.013 1.00 94.88 87 VAL A O 1
ATOM 690 N N . ALA A 1 88 ? -1.508 2.238 1.080 1.00 94.50 88 ALA A N 1
ATOM 691 C CA . ALA A 1 88 ? -1.088 1.388 2.179 1.00 94.50 88 ALA A CA 1
ATOM 692 C C . ALA A 1 88 ? -2.113 1.523 3.307 1.00 94.50 88 ALA A C 1
ATOM 694 O O . ALA A 1 88 ? -2.574 2.630 3.590 1.00 94.50 88 ALA A O 1
ATOM 695 N N . MET A 1 89 ? -2.473 0.405 3.926 1.00 92.62 89 MET A N 1
ATOM 696 C CA . MET A 1 89 ? -3.465 0.329 4.990 1.00 92.62 89 MET A CA 1
ATOM 697 C C . MET A 1 89 ? -2.894 -0.443 6.177 1.00 92.62 89 MET A C 1
ATOM 699 O O . MET A 1 89 ? -2.247 -1.470 5.982 1.00 92.62 89 MET A O 1
ATOM 703 N N . ASP A 1 90 ? -3.104 0.046 7.394 1.00 89.81 90 ASP A N 1
ATOM 704 C CA . ASP A 1 90 ? -2.745 -0.689 8.611 1.00 89.81 90 ASP A CA 1
ATOM 705 C C . ASP A 1 90 ? -3.885 -1.615 9.078 1.00 89.81 90 ASP A C 1
ATOM 707 O O . ASP A 1 90 ? -4.968 -1.663 8.493 1.00 89.81 90 ASP A O 1
ATOM 711 N N . SER A 1 91 ? -3.658 -2.363 10.158 1.00 83.69 91 SER A N 1
ATOM 712 C CA . SER A 1 91 ? -4.671 -3.241 10.760 1.00 83.69 91 SER A CA 1
ATOM 713 C C . SER A 1 91 ? -5.865 -2.505 11.387 1.00 83.69 91 SER A C 1
ATOM 715 O O . SER A 1 91 ? -6.853 -3.149 11.736 1.00 83.69 91 SER A O 1
ATOM 717 N N . GLN A 1 92 ? -5.793 -1.181 11.537 1.00 84.81 92 GLN A N 1
ATOM 718 C CA . GLN A 1 92 ? -6.862 -0.332 12.068 1.00 84.81 92 GLN A CA 1
ATOM 719 C C . GLN A 1 92 ? -7.668 0.360 10.958 1.00 84.81 92 GLN A C 1
ATOM 721 O O . GLN A 1 92 ? -8.629 1.071 11.254 1.00 84.81 92 GLN A O 1
ATOM 726 N N . GLY A 1 93 ? -7.308 0.151 9.688 1.00 81.69 93 GLY A N 1
ATOM 727 C CA . GLY A 1 93 ? -7.959 0.784 8.544 1.00 81.69 93 GLY A CA 1
ATOM 728 C C . GLY A 1 93 ? -7.484 2.211 8.263 1.00 81.69 93 GLY A C 1
ATOM 729 O O . GLY A 1 93 ? -8.090 2.902 7.442 1.00 81.69 93 GLY A O 1
ATOM 730 N N . THR A 1 94 ? -6.407 2.674 8.903 1.00 86.56 94 THR A N 1
ATOM 731 C CA . THR A 1 94 ? -5.774 3.946 8.536 1.00 86.56 94 THR A CA 1
ATOM 732 C C . THR A 1 94 ? -5.123 3.788 7.174 1.00 86.56 94 THR A C 1
ATOM 734 O O . THR A 1 94 ? -4.481 2.775 6.907 1.00 86.56 94 THR A O 1
ATOM 737 N N . CYS A 1 95 ? -5.244 4.807 6.327 1.00 88.50 95 CYS A N 1
ATOM 738 C CA . CYS A 1 95 ? -4.716 4.796 4.970 1.00 88.50 95 CYS A CA 1
ATOM 739 C C . CYS A 1 95 ? -3.588 5.817 4.786 1.00 88.50 95 CYS A C 1
ATOM 741 O O . CYS A 1 95 ? -3.639 6.926 5.327 1.00 88.50 95 CYS A O 1
ATOM 743 N N . SER A 1 96 ? -2.594 5.462 3.975 1.00 90.81 96 SER A N 1
ATOM 744 C CA . SER A 1 96 ? -1.589 6.395 3.470 1.00 90.81 96 SER A CA 1
ATOM 745 C C . SER A 1 96 ? -2.174 7.332 2.406 1.00 90.81 96 SER A C 1
ATOM 747 O O . SER A 1 96 ? -3.319 7.203 1.971 1.00 90.81 96 SER A O 1
ATOM 749 N N . THR A 1 97 ? -1.341 8.235 1.888 1.00 88.19 97 THR A N 1
ATOM 750 C CA . THR A 1 97 ? -1.629 8.914 0.618 1.00 88.19 97 THR A CA 1
ATOM 751 C C . THR A 1 97 ? -1.795 7.900 -0.513 1.00 88.19 97 THR A C 1
ATOM 753 O O . THR A 1 97 ? -1.059 6.910 -0.569 1.00 88.19 97 THR A O 1
ATOM 756 N N . ALA A 1 98 ? -2.733 8.164 -1.421 1.00 90.75 98 ALA A N 1
ATOM 757 C CA . ALA A 1 98 ? -3.006 7.292 -2.553 1.00 90.75 98 ALA A CA 1
ATOM 758 C C . ALA A 1 98 ? -2.001 7.480 -3.699 1.00 90.75 98 ALA A C 1
ATOM 760 O O . ALA A 1 98 ? -1.580 8.598 -3.998 1.00 90.75 98 ALA A O 1
ATOM 761 N N . VAL A 1 99 ? -1.676 6.382 -4.379 1.00 92.00 99 VAL A N 1
ATOM 762 C CA . VAL A 1 99 ? -0.848 6.339 -5.590 1.00 92.00 99 VAL A CA 1
ATOM 763 C C . VAL A 1 99 ? -1.693 5.832 -6.746 1.00 92.00 99 VAL A C 1
ATOM 765 O O . VAL A 1 99 ? -2.403 4.837 -6.619 1.00 92.00 99 VAL A O 1
ATOM 768 N N . ARG A 1 100 ? -1.606 6.500 -7.896 1.00 92.50 100 ARG A N 1
ATOM 769 C CA . ARG A 1 100 ? -2.307 6.096 -9.113 1.00 92.50 100 ARG A CA 1
ATOM 770 C C . ARG A 1 100 ? -1.335 5.488 -10.119 1.00 92.50 100 ARG A C 1
ATOM 772 O O . ARG A 1 100 ? -0.325 6.098 -10.448 1.00 92.50 100 ARG A O 1
ATOM 779 N N . ILE A 1 101 ? -1.667 4.303 -10.622 1.00 90.31 101 ILE A N 1
ATOM 780 C CA . ILE A 1 101 ? -0.902 3.572 -11.635 1.00 90.31 101 ILE A CA 1
ATOM 781 C C . ILE A 1 101 ? -1.655 3.599 -12.965 1.00 90.31 101 ILE A C 1
ATOM 783 O O . ILE A 1 101 ? -2.833 3.239 -13.023 1.00 90.31 101 ILE A O 1
ATOM 787 N N . GLY A 1 102 ? -0.956 3.948 -14.048 1.00 79.44 102 GLY A N 1
ATOM 788 C CA . GLY A 1 102 ? -1.456 3.795 -15.416 1.00 79.44 102 GLY A CA 1
ATOM 789 C C . GLY A 1 102 ? -2.178 5.001 -16.020 1.00 79.44 102 GLY A C 1
ATOM 790 O O . GLY A 1 102 ? -2.696 4.864 -17.130 1.00 79.44 102 GLY A O 1
ATOM 791 N N . GLU A 1 103 ? -2.189 6.148 -15.333 1.00 61.66 103 GLU A N 1
ATOM 792 C CA . GLU A 1 103 ? -2.404 7.452 -15.968 1.00 61.66 103 GLU A CA 1
ATOM 793 C C . GLU A 1 103 ? -1.045 8.000 -16.404 1.00 61.66 103 GLU A C 1
ATOM 795 O O . GLU A 1 103 ? -0.108 8.086 -15.610 1.00 61.66 103 GLU A O 1
ATOM 800 N N . GLU A 1 104 ? -0.930 8.323 -17.688 1.00 47.09 104 GLU A N 1
ATOM 801 C CA . GLU A 1 104 ? 0.184 9.090 -18.227 1.00 47.09 104 GLU A CA 1
ATOM 802 C C . GLU A 1 104 ? 0.283 10.386 -17.411 1.00 47.09 104 GLU A C 1
ATOM 804 O O . GLU A 1 104 ? -0.709 11.099 -17.258 1.00 47.09 104 GLU A O 1
ATOM 809 N N . THR A 1 105 ? 1.440 10.649 -16.805 1.00 42.22 105 THR A N 1
ATOM 810 C CA . THR A 1 105 ? 1.692 11.758 -15.875 1.00 42.22 105 THR A CA 1
ATOM 811 C C . THR A 1 105 ? 1.662 13.111 -16.598 1.00 42.22 105 THR A C 1
ATOM 813 O O . THR A 1 105 ? 2.645 13.847 -16.664 1.00 42.22 105 THR A O 1
ATOM 816 N N . ALA A 1 106 ? 0.512 13.492 -17.144 1.00 33.62 106 ALA A N 1
ATOM 817 C CA . ALA A 1 106 ? 0.256 14.830 -17.636 1.00 33.62 106 ALA A CA 1
ATOM 818 C C . ALA A 1 106 ? -0.056 15.736 -16.437 1.00 33.62 106 ALA A C 1
ATOM 820 O O . ALA A 1 106 ? -1.202 15.918 -16.045 1.00 33.62 106 ALA A O 1
ATOM 821 N N . ARG A 1 107 ? 1.009 16.284 -15.837 1.00 40.12 107 ARG A N 1
ATOM 822 C CA . ARG A 1 107 ? 1.027 17.542 -15.066 1.00 40.12 107 ARG A CA 1
ATOM 823 C C . ARG A 1 107 ? -0.272 17.905 -14.328 1.00 40.12 107 ARG A C 1
ATOM 825 O O . ARG A 1 107 ? -0.986 18.798 -14.770 1.00 40.12 107 ARG A O 1
ATOM 832 N N . LEU A 1 108 ? -0.487 17.389 -13.122 1.00 40.78 108 LEU A N 1
ATOM 833 C CA . LEU A 1 108 ? -1.302 18.106 -12.134 1.00 40.78 108 LEU A CA 1
ATOM 834 C C . LEU A 1 108 ? -0.670 18.021 -10.740 1.00 40.78 108 LEU A C 1
ATOM 836 O O . LEU A 1 108 ? -1.213 17.445 -9.805 1.00 40.78 108 LEU A O 1
ATOM 840 N N . SER A 1 109 ? 0.460 18.719 -10.585 1.00 39.56 109 SER A N 1
ATOM 841 C CA . SER A 1 109 ? 0.789 19.390 -9.322 1.00 39.56 109 SER A CA 1
ATOM 842 C C . SER A 1 109 ? -0.228 20.505 -9.079 1.00 39.56 109 SER A C 1
ATOM 844 O O . SER A 1 109 ? 0.077 21.676 -9.281 1.00 39.56 109 SER A O 1
ATOM 846 N N . ARG A 1 110 ? -1.455 20.164 -8.682 1.00 38.62 110 ARG A N 1
ATOM 847 C CA . ARG A 1 110 ? -2.381 21.110 -8.049 1.00 38.62 110 ARG A CA 1
ATOM 848 C C . ARG A 1 110 ? -3.193 20.386 -6.988 1.00 38.62 110 ARG A C 1
ATOM 850 O O . ARG A 1 110 ? -4.231 19.803 -7.261 1.00 38.62 110 ARG A O 1
ATOM 857 N N . SER A 1 111 ? -2.663 20.457 -5.768 1.00 45.00 111 SER A N 1
ATOM 858 C CA . SER A 1 111 ? -3.431 20.815 -4.574 1.00 45.00 111 SER A CA 1
ATOM 859 C C . SER A 1 111 ? -4.850 20.241 -4.491 1.00 45.00 111 SER A C 1
ATOM 861 O O . SER A 1 111 ? -5.821 20.922 -4.810 1.00 45.00 111 SER A O 1
ATOM 863 N N . ALA A 1 112 ? -4.979 19.038 -3.945 1.00 36.50 112 ALA A N 1
ATOM 864 C CA . ALA A 1 112 ? -6.193 18.656 -3.243 1.00 36.50 112 ALA A CA 1
ATOM 865 C C . ALA A 1 112 ? -5.787 17.821 -2.031 1.00 36.50 112 ALA A C 1
ATOM 867 O O . ALA A 1 112 ? -5.423 16.652 -2.146 1.00 36.50 112 ALA A O 1
ATOM 868 N N . GLY A 1 113 ? -5.794 18.460 -0.861 1.00 34.88 113 GLY A N 1
ATOM 869 C CA . GLY A 1 113 ? -5.730 17.773 0.419 1.00 34.88 113 GLY A CA 1
ATOM 870 C C . GLY A 1 113 ? -6.998 16.948 0.603 1.00 34.88 113 GLY A C 1
ATOM 871 O O . GLY A 1 113 ? -7.933 17.385 1.263 1.00 34.88 113 GLY A O 1
ATOM 872 N N . PHE A 1 114 ? -7.038 15.766 -0.002 1.00 36.12 114 PHE A N 1
ATOM 873 C CA . PHE A 1 114 ? -8.074 14.779 0.247 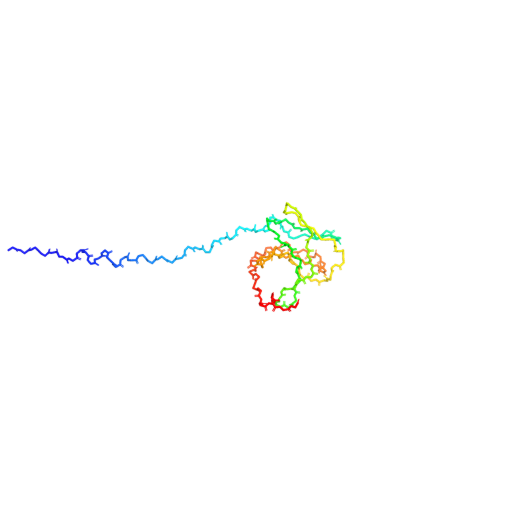1.00 36.12 114 PHE A CA 1
ATOM 874 C C . PHE A 1 114 ? -7.709 14.005 1.513 1.00 36.12 114 PHE A C 1
ATOM 876 O O . PHE A 1 114 ? -6.999 13.003 1.477 1.00 36.12 114 PHE A O 1
ATOM 883 N N . LYS A 1 115 ? -8.201 14.484 2.660 1.00 35.69 115 LYS A N 1
ATOM 884 C CA . LYS A 1 115 ? -8.346 13.650 3.857 1.00 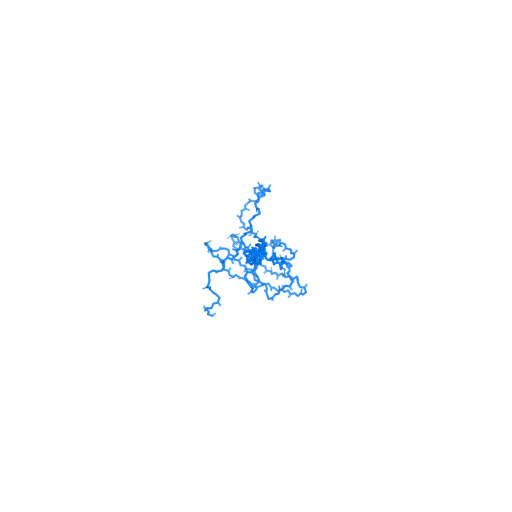35.69 115 LYS A CA 1
ATOM 885 C C . LYS A 1 115 ? -9.556 12.741 3.646 1.00 35.69 115 LYS A C 1
ATOM 887 O O . LYS A 1 115 ? -10.644 13.038 4.128 1.00 35.69 115 LYS A O 1
ATOM 892 N N . HIS A 1 116 ? -9.382 11.660 2.891 1.00 37.69 116 HIS A N 1
ATOM 893 C CA . HIS A 1 116 ? -10.365 10.585 2.895 1.00 37.69 116 HIS A CA 1
ATOM 894 C C . HIS A 1 116 ? -10.127 9.722 4.130 1.00 37.69 116 HIS A C 1
ATOM 896 O O . HIS A 1 116 ? -9.136 9.004 4.228 1.00 37.69 116 HIS A O 1
ATOM 902 N N . VAL A 1 117 ? -11.048 9.828 5.087 1.00 37.88 117 VAL A N 1
ATOM 903 C CA . VAL A 1 117 ? -11.267 8.780 6.080 1.00 37.88 117 VAL A CA 1
ATOM 904 C C . VAL A 1 117 ? -11.670 7.542 5.288 1.00 37.88 117 VAL A C 1
ATOM 906 O O . VAL A 1 117 ? -12.666 7.569 4.566 1.00 37.88 117 VAL A O 1
ATOM 909 N N . CYS A 1 118 ? -10.864 6.489 5.367 1.00 39.81 118 CYS A N 1
ATOM 910 C CA . CYS A 1 118 ? -11.220 5.186 4.835 1.00 39.81 118 CYS A CA 1
ATOM 911 C C . CYS A 1 118 ? -12.384 4.642 5.669 1.00 39.81 118 CYS A C 1
ATOM 913 O O . CYS A 1 118 ? -12.189 3.997 6.693 1.00 39.81 118 CYS A O 1
ATOM 915 N N . THR A 1 119 ? -13.617 4.938 5.265 1.00 36.97 119 THR A N 1
ATOM 916 C CA . THR A 1 119 ? -14.779 4.168 5.705 1.00 36.97 119 THR A CA 1
ATOM 917 C C . THR A 1 119 ? -14.644 2.783 5.095 1.00 36.97 119 THR A C 1
ATOM 919 O O . THR A 1 119 ? -14.954 2.584 3.925 1.00 36.97 119 THR A O 1
ATOM 922 N N . LEU A 1 120 ? -14.113 1.841 5.874 1.00 41.16 120 LEU A N 1
ATOM 923 C CA . LEU A 1 120 ? -14.301 0.416 5.636 1.00 41.16 120 LEU A CA 1
ATOM 924 C C . LEU A 1 120 ? -15.810 0.131 5.740 1.00 41.16 120 LEU A C 1
ATOM 926 O O . LEU A 1 120 ? -16.361 0.323 6.825 1.00 41.16 120 LEU A O 1
ATOM 930 N N . PRO A 1 121 ? -16.506 -0.339 4.692 1.00 39.25 121 PRO A N 1
ATOM 931 C CA . PRO A 1 121 ? -17.716 -1.101 4.918 1.00 39.25 121 PRO A CA 1
ATOM 932 C C . PRO A 1 121 ? -17.281 -2.519 5.303 1.00 39.25 121 PRO A C 1
ATOM 934 O O . PRO A 1 121 ? -16.673 -3.225 4.506 1.00 39.25 121 PRO A O 1
ATOM 937 N N . GLU A 1 122 ? -17.504 -2.875 6.565 1.00 35.03 122 GLU A N 1
ATOM 938 C CA . GLU A 1 122 ? -17.755 -4.226 7.093 1.00 35.03 122 GLU A CA 1
ATOM 939 C C . GLU A 1 122 ? -17.440 -5.438 6.183 1.00 35.03 122 GLU A C 1
ATOM 941 O O . GLU A 1 122 ? -18.317 -6.232 5.863 1.00 35.03 122 GLU A O 1
ATOM 946 N N . CYS A 1 123 ? -16.184 -5.640 5.781 1.00 32.44 123 CYS A N 1
ATOM 947 C CA . CYS A 1 123 ? -15.772 -6.853 5.054 1.00 32.44 123 CYS A CA 1
ATOM 948 C C . CYS A 1 123 ? -14.593 -7.582 5.716 1.00 32.44 123 CYS A C 1
ATOM 950 O O . CYS A 1 123 ? -13.996 -8.465 5.110 1.00 32.44 123 CYS A O 1
ATOM 952 N N . PHE A 1 124 ? -14.270 -7.258 6.974 1.00 40.19 124 PHE A N 1
ATOM 953 C CA . PHE A 1 124 ? -13.165 -7.890 7.712 1.00 40.19 124 PHE A CA 1
ATOM 954 C C . PHE A 1 124 ? -13.533 -9.174 8.476 1.00 40.19 124 PHE A C 1
ATOM 956 O O . PHE A 1 124 ? -12.699 -9.726 9.187 1.00 40.19 124 PHE A O 1
ATOM 963 N N . LEU A 1 125 ? -14.746 -9.705 8.309 1.00 36.78 125 LEU A N 1
ATOM 964 C CA . LEU A 1 125 ? -15.145 -10.989 8.886 1.00 36.78 125 LEU A CA 1
ATOM 965 C C . LEU A 1 125 ? -15.952 -11.787 7.866 1.00 36.78 125 LEU A C 1
ATOM 967 O O . LEU A 1 125 ? -17.174 -11.738 7.894 1.00 36.78 125 LEU A O 1
ATOM 971 N N . GLN A 1 126 ? -15.266 -12.492 6.963 1.00 30.64 126 GLN A N 1
ATOM 972 C CA . GLN A 1 126 ? -15.622 -13.835 6.473 1.00 30.64 126 GLN A CA 1
ATOM 973 C C . GLN A 1 126 ? -14.766 -14.203 5.251 1.00 30.64 126 GLN A C 1
ATOM 975 O O . GLN A 1 126 ? -15.131 -13.901 4.115 1.00 30.64 126 GLN A O 1
ATOM 980 N N . ARG A 1 127 ? -13.653 -14.906 5.484 1.00 34.19 127 ARG A N 1
ATOM 981 C CA . ARG A 1 127 ? -13.401 -16.288 5.024 1.00 34.19 127 ARG A CA 1
ATOM 982 C C . ARG A 1 127 ? -11.955 -16.689 5.272 1.00 34.19 127 ARG A C 1
ATOM 984 O O . ARG A 1 127 ? -11.057 -15.919 4.878 1.00 34.19 127 ARG A O 1
#

Radius of gyration: 24.82 Å; chains: 1; bounding box: 47×64×77 Å

Sequence (127 aa):
MKTRRPLLILALLALGAVVPIFPARALPSIFQSPLQFTGSQWQVESLIGPIYLARQEGETWRQVSVFDGTNGKYHLNWAHPAKGVYVAMDSQGTCSTAVRIGEETARLSRSAGFKHVCTLPECFLQR

pLDDT: mean 71.34, std 23.34, range [30.64, 96.12]

Foldseek 3Di:
DDDDDPPPVVVVVVPPDPPPDDPDPPPPQQWPDAWDDPLFKIKTFGPDDFKFKWFDDPLATHTDGTWDDDPRITMDGDRDDDFGKIWIAHPVGDTGDIDGPDPDPPDDPDDDPPPDDRPHDPPPDDD